Protein AF-A0A0A0QVT0-F1 (afdb_monomer_lite)

Sequence (94 aa):
CVTGLENNTVGNEIIMTAFKDCLDPSQKAACGRDISYKTSVTSLWTSRMCCDSDSCNGGDVKVPAADNTPNGYICGDCFSEQSAGPCTATGVIQ

Secondary structure (DSSP, 8-state):
-EEEEEEEEETTEEEEEEEEEPPPGGGGGGTTEEEEEE-SSEEEEEEEEE-SSTTTT-SPPP-PPP-----S--EEE---SS-SS-----EEE-

Radius of gyration: 15.98 Å; chains: 1; bounding box: 34×26×43 Å

Structure (mmCIF, N/CA/C/O backbone):
data_AF-A0A0A0QVT0-F1
#
_entry.id   AF-A0A0A0QVT0-F1
#
loop_
_atom_site.group_PDB
_atom_site.id
_atom_site.type_symbol
_atom_site.label_atom_id
_atom_site.label_alt_id
_atom_site.label_comp_id
_atom_site.label_asym_id
_atom_site.label_entity_id
_atom_site.label_seq_id
_atom_site.pdbx_PDB_ins_code
_atom_site.Cartn_x
_atom_site.Cartn_y
_atom_site.Cartn_z
_atom_site.occupancy
_atom_site.B_iso_or_equiv
_atom_site.auth_seq_id
_atom_site.auth_comp_id
_atom_site.auth_asym_id
_atom_site.auth_atom_id
_atom_site.pdbx_PDB_model_num
ATOM 1 N N . CYS A 1 1 ? 13.023 -1.398 -10.842 1.00 95.25 1 CYS A N 1
ATOM 2 C CA . CYS A 1 1 ? 12.522 -0.077 -10.400 1.00 95.25 1 CYS A CA 1
ATOM 3 C C . CYS A 1 1 ? 11.200 -0.221 -9.653 1.00 95.25 1 CYS A C 1
ATOM 5 O O . CYS A 1 1 ? 10.494 -1.204 -9.866 1.00 95.25 1 CYS A O 1
ATOM 7 N N . VAL A 1 2 ? 10.853 0.759 -8.820 1.00 95.25 2 VAL A N 1
ATOM 8 C CA . VAL A 1 2 ? 9.551 0.874 -8.149 1.00 95.25 2 VAL A CA 1
ATOM 9 C C . VAL A 1 2 ? 8.959 2.260 -8.393 1.00 95.25 2 VAL A C 1
ATOM 11 O O . VAL A 1 2 ? 9.684 3.254 -8.466 1.00 95.25 2 VAL A O 1
ATOM 14 N N . THR A 1 3 ? 7.643 2.334 -8.529 1.00 95.19 3 THR A N 1
ATOM 15 C CA . THR A 1 3 ? 6.873 3.567 -8.374 1.00 95.19 3 THR A CA 1
ATOM 16 C C . THR A 1 3 ? 5.675 3.285 -7.493 1.00 95.19 3 THR A C 1
ATOM 18 O O . THR A 1 3 ? 5.134 2.179 -7.505 1.00 95.19 3 THR A O 1
ATOM 21 N N . GLY A 1 4 ? 5.264 4.269 -6.716 1.00 92.88 4 GLY A N 1
ATOM 22 C CA . GLY A 1 4 ? 4.098 4.109 -5.883 1.00 92.88 4 GLY A CA 1
ATOM 23 C C . GLY A 1 4 ? 3.504 5.425 -5.456 1.00 92.88 4 GLY A C 1
ATOM 24 O O . GLY A 1 4 ? 4.051 6.506 -5.697 1.00 92.88 4 GLY A O 1
ATOM 25 N N . LEU A 1 5 ? 2.357 5.277 -4.820 1.00 93.44 5 LEU A N 1
ATOM 26 C CA . LEU A 1 5 ? 1.607 6.351 -4.216 1.00 93.44 5 LEU A CA 1
ATOM 27 C C . LEU A 1 5 ? 1.241 5.934 -2.801 1.00 93.44 5 LEU A C 1
ATOM 29 O O . LEU A 1 5 ? 0.908 4.777 -2.542 1.00 93.44 5 LEU A O 1
ATOM 33 N N . GLU A 1 6 ? 1.308 6.889 -1.897 1.00 93.00 6 GLU A N 1
ATOM 34 C CA . GLU A 1 6 ? 0.821 6.777 -0.539 1.00 93.00 6 GLU A CA 1
ATOM 35 C C . GLU A 1 6 ? -0.136 7.940 -0.293 1.00 93.00 6 GLU A C 1
ATOM 37 O O . GLU A 1 6 ? 0.215 9.098 -0.511 1.00 93.00 6 GLU A O 1
ATOM 42 N N . ASN A 1 7 ? -1.359 7.619 0.107 1.00 91.75 7 ASN A N 1
ATOM 43 C CA . ASN A 1 7 ? -2.382 8.569 0.503 1.00 91.75 7 ASN A CA 1
ATOM 44 C C . ASN A 1 7 ? -2.666 8.335 1.984 1.00 91.75 7 ASN A C 1
ATOM 46 O O . ASN A 1 7 ? -3.263 7.323 2.355 1.00 91.75 7 ASN A O 1
ATOM 50 N N . ASN A 1 8 ? -2.178 9.244 2.814 1.00 91.56 8 ASN A N 1
ATOM 51 C CA . ASN A 1 8 ? -2.322 9.195 4.255 1.00 91.56 8 ASN A CA 1
ATOM 52 C C . ASN A 1 8 ? -3.241 10.331 4.702 1.00 91.56 8 ASN A C 1
ATOM 54 O O . ASN A 1 8 ? -3.070 11.475 4.295 1.00 91.56 8 ASN A O 1
ATOM 58 N N . THR A 1 9 ? -4.210 10.022 5.550 1.00 91.88 9 THR A N 1
ATOM 59 C CA . THR A 1 9 ? -4.977 11.015 6.298 1.00 91.88 9 THR A CA 1
ATOM 60 C C . THR A 1 9 ? -4.682 10.836 7.778 1.00 91.88 9 THR A C 1
ATOM 62 O O . THR A 1 9 ? -4.765 9.717 8.283 1.00 91.88 9 THR A O 1
ATOM 65 N N . VAL A 1 10 ? -4.364 11.923 8.478 1.00 90.31 10 VAL A N 1
ATOM 66 C CA . VAL A 1 10 ? -4.210 11.962 9.939 1.00 90.31 10 VAL A CA 1
ATOM 67 C C . VAL A 1 10 ? -5.073 13.103 10.469 1.00 90.31 10 VAL A C 1
ATOM 69 O O . VAL A 1 10 ? -4.824 14.275 10.187 1.00 90.31 10 VAL A O 1
ATOM 72 N N . GLY A 1 11 ? -6.136 12.771 11.201 1.00 87.56 11 GLY A N 1
ATOM 73 C CA . GLY A 1 11 ? -7.161 13.740 11.579 1.00 87.56 11 GLY A CA 1
ATOM 74 C C . GLY A 1 11 ? -7.786 14.394 10.342 1.00 87.56 11 GLY A C 1
ATOM 75 O O . GLY A 1 11 ? -8.473 13.731 9.570 1.00 87.56 11 GLY A O 1
ATOM 76 N N . ASN A 1 12 ? -7.526 15.691 10.151 1.00 89.88 12 ASN A N 1
ATOM 77 C CA . ASN A 1 12 ? -8.015 16.466 9.002 1.00 89.88 12 ASN A CA 1
ATOM 78 C C . ASN A 1 12 ? -6.933 16.738 7.942 1.00 89.88 12 ASN A C 1
ATOM 80 O O . ASN A 1 12 ? -7.212 17.398 6.940 1.00 89.88 12 ASN A O 1
ATOM 84 N N . GLU A 1 13 ? -5.699 16.286 8.165 1.00 93.06 13 GLU A N 1
ATOM 85 C CA . GLU A 1 13 ? -4.590 16.504 7.242 1.00 93.06 13 GLU A CA 1
ATOM 86 C C . GLU A 1 13 ? -4.495 15.348 6.252 1.00 93.06 13 GLU A C 1
ATOM 88 O O . GLU A 1 13 ? -4.421 14.189 6.653 1.00 93.06 13 GLU A O 1
ATOM 93 N N . ILE A 1 14 ? -4.481 15.672 4.957 1.00 90.81 14 ILE A N 1
ATOM 94 C CA . ILE A 1 14 ? -4.297 14.708 3.869 1.00 90.81 14 ILE A CA 1
ATOM 95 C C . ILE A 1 14 ? -2.904 14.920 3.281 1.00 90.81 14 ILE A C 1
ATOM 97 O O . ILE A 1 14 ? -2.584 16.002 2.786 1.00 90.81 14 ILE A O 1
ATOM 101 N N . ILE A 1 15 ? -2.088 13.872 3.314 1.00 92.19 15 ILE A N 1
ATOM 102 C CA . ILE A 1 15 ? -0.716 13.843 2.819 1.00 92.19 15 ILE A CA 1
ATOM 103 C C . ILE A 1 15 ? -0.647 12.824 1.686 1.00 92.19 15 ILE A C 1
ATOM 105 O O . ILE A 1 15 ? -0.879 11.632 1.881 1.00 92.19 15 ILE A O 1
ATOM 109 N N . MET A 1 16 ? -0.304 13.301 0.491 1.00 92.00 16 MET A N 1
ATOM 110 C CA . MET A 1 16 ? -0.155 12.464 -0.695 1.00 92.00 16 MET A CA 1
ATOM 111 C C . MET A 1 16 ? 1.313 12.427 -1.124 1.00 92.00 16 MET A C 1
ATOM 113 O O . MET A 1 16 ? 1.869 13.444 -1.540 1.00 92.00 16 MET A O 1
ATOM 117 N N . THR A 1 17 ? 1.925 11.249 -1.063 1.00 93.12 17 THR A N 1
ATOM 118 C CA . THR A 1 17 ? 3.333 11.030 -1.404 1.00 93.12 17 THR A CA 1
ATOM 119 C C . THR A 1 17 ? 3.438 10.145 -2.636 1.00 93.12 17 THR A C 1
ATOM 121 O O . THR A 1 17 ? 3.112 8.961 -2.598 1.00 93.12 17 THR A O 1
ATOM 124 N N . ALA A 1 18 ? 3.937 10.705 -3.734 1.00 94.06 18 ALA A N 1
ATOM 125 C CA . ALA A 1 18 ? 4.325 9.944 -4.915 1.00 94.06 18 ALA A CA 1
ATOM 126 C C . ALA A 1 18 ? 5.830 9.653 -4.861 1.00 94.06 18 ALA A C 1
ATOM 128 O O . ALA A 1 18 ? 6.623 10.556 -4.595 1.00 94.06 18 ALA A O 1
ATOM 129 N N . PHE A 1 19 ? 6.236 8.414 -5.135 1.00 93.44 19 PHE A N 1
ATOM 130 C CA . PHE A 1 19 ? 7.647 8.028 -5.085 1.00 93.44 19 PHE A CA 1
ATOM 131 C C . PHE A 1 19 ? 8.070 7.154 -6.262 1.00 93.44 19 PHE A C 1
ATOM 133 O O . PHE A 1 19 ? 7.272 6.440 -6.883 1.00 93.44 19 PHE A O 1
ATOM 140 N N . LYS A 1 20 ? 9.367 7.231 -6.566 1.00 95.06 20 LYS A N 1
ATOM 141 C CA . LYS A 1 20 ? 10.060 6.464 -7.599 1.00 95.06 20 LYS A CA 1
ATOM 142 C C . LYS A 1 20 ? 11.465 6.166 -7.126 1.00 95.06 20 LYS A C 1
ATOM 144 O O . LYS A 1 20 ? 12.160 7.084 -6.708 1.00 95.06 20 LYS A O 1
ATOM 149 N N . ASP A 1 21 ? 11.871 4.908 -7.217 1.00 94.69 21 ASP A N 1
ATOM 150 C CA . ASP A 1 21 ? 13.188 4.497 -6.740 1.00 94.69 21 ASP A CA 1
ATOM 151 C C . ASP A 1 21 ? 13.666 3.198 -7.413 1.00 94.69 21 ASP A C 1
ATOM 153 O O . ASP A 1 21 ? 12.952 2.548 -8.195 1.00 94.69 21 ASP A O 1
ATOM 157 N N . CYS A 1 22 ? 14.886 2.797 -7.091 1.00 95.19 22 CYS A N 1
ATOM 158 C CA . CYS A 1 22 ? 15.369 1.437 -7.227 1.00 95.19 22 CYS A CA 1
ATOM 159 C C . CYS A 1 22 ? 14.628 0.520 -6.240 1.00 95.19 22 CYS A C 1
ATOM 161 O O . CYS A 1 22 ? 14.371 0.874 -5.095 1.00 95.19 22 CYS A O 1
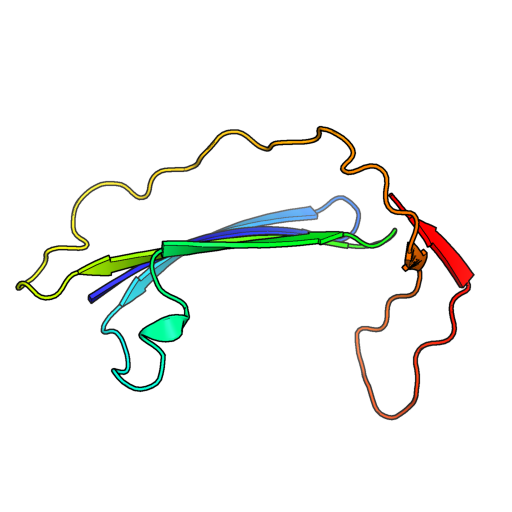ATOM 163 N N . LEU A 1 23 ? 14.263 -0.680 -6.694 1.00 94.06 23 LEU A N 1
ATOM 164 C CA . LEU A 1 23 ? 13.622 -1.680 -5.839 1.00 94.06 23 LEU A CA 1
ATOM 165 C C . LEU A 1 23 ? 14.704 -2.569 -5.222 1.00 94.06 23 LEU A C 1
ATOM 167 O O . LEU A 1 23 ? 15.497 -3.138 -5.970 1.00 94.06 23 LEU A O 1
ATOM 171 N N . ASP A 1 24 ? 14.684 -2.754 -3.902 1.00 93.81 24 ASP A N 1
ATOM 172 C CA . ASP A 1 24 ? 15.399 -3.864 -3.264 1.00 93.81 24 ASP A CA 1
ATOM 173 C C . ASP A 1 24 ? 14.740 -5.197 -3.682 1.00 93.81 24 ASP A C 1
ATOM 175 O O . ASP A 1 24 ? 13.550 -5.394 -3.404 1.00 93.81 24 ASP A O 1
ATOM 179 N N . PRO A 1 25 ? 15.470 -6.131 -4.327 1.00 91.19 25 PRO A N 1
ATOM 180 C CA . PRO A 1 25 ? 14.938 -7.436 -4.715 1.00 91.19 25 PRO A CA 1
ATOM 181 C C . PRO A 1 25 ? 14.263 -8.215 -3.577 1.00 91.19 25 PRO A C 1
ATOM 183 O O . PRO A 1 25 ? 13.315 -8.959 -3.841 1.00 91.19 25 PRO A O 1
ATOM 186 N N . SER A 1 26 ? 14.689 -8.023 -2.321 1.00 94.06 26 SER A N 1
ATOM 187 C CA . SER A 1 26 ? 14.070 -8.655 -1.146 1.00 94.06 26 SER A CA 1
ATOM 188 C C . SER A 1 26 ? 12.605 -8.236 -0.939 1.00 94.06 26 SER A C 1
ATOM 190 O O . SER A 1 26 ? 11.808 -8.994 -0.389 1.00 94.06 26 SER A O 1
ATOM 192 N N . GLN A 1 27 ? 12.220 -7.063 -1.453 1.00 91.06 27 GLN A N 1
ATOM 193 C CA . GLN A 1 27 ? 10.892 -6.461 -1.317 1.00 91.06 27 GLN A CA 1
ATOM 194 C C . GLN A 1 27 ? 9.978 -6.720 -2.524 1.00 91.06 27 GLN A C 1
ATOM 196 O O . GLN A 1 27 ? 8.871 -6.183 -2.593 1.00 91.06 27 GLN A O 1
ATOM 201 N N . LYS A 1 28 ? 10.387 -7.566 -3.482 1.00 90.56 28 LYS A N 1
ATOM 202 C CA . LYS A 1 28 ? 9.609 -7.836 -4.708 1.00 90.56 28 LYS A CA 1
ATOM 203 C C . LYS A 1 28 ? 8.205 -8.389 -4.428 1.00 90.56 28 LYS A C 1
ATOM 205 O O . LYS A 1 28 ? 7.292 -8.163 -5.215 1.00 90.56 28 LYS A O 1
ATOM 210 N N . ALA A 1 29 ? 7.999 -9.048 -3.286 1.00 91.25 29 ALA A N 1
ATOM 211 C CA . ALA A 1 29 ? 6.687 -9.545 -2.864 1.00 91.25 29 ALA A CA 1
ATOM 212 C C . ALA A 1 29 ? 5.653 -8.434 -2.582 1.00 91.25 29 ALA A C 1
ATOM 214 O O . ALA A 1 29 ? 4.454 -8.711 -2.603 1.00 91.25 29 ALA A O 1
ATOM 215 N N . ALA A 1 30 ? 6.095 -7.196 -2.329 1.00 89.25 30 ALA A N 1
ATOM 216 C CA . ALA A 1 30 ? 5.221 -6.040 -2.122 1.00 89.25 30 ALA A CA 1
ATOM 217 C C . ALA A 1 30 ? 4.750 -5.388 -3.438 1.00 89.25 30 ALA A C 1
ATOM 219 O O . ALA A 1 30 ? 3.896 -4.506 -3.416 1.00 89.25 30 ALA A O 1
ATOM 220 N N . CYS A 1 31 ? 5.297 -5.796 -4.585 1.00 91.81 31 CYS A N 1
ATOM 221 C CA . CYS A 1 31 ? 4.934 -5.257 -5.892 1.00 91.81 31 CYS A CA 1
ATOM 222 C C . CYS A 1 31 ? 3.543 -5.724 -6.346 1.00 91.81 31 CYS A C 1
ATOM 224 O O . CYS A 1 31 ? 3.185 -6.888 -6.173 1.00 91.81 31 CYS A O 1
ATOM 226 N N . GLY A 1 32 ? 2.783 -4.830 -6.983 1.00 88.75 32 GLY A N 1
ATOM 227 C CA . GLY A 1 32 ? 1.432 -5.099 -7.484 1.00 88.75 32 GLY A CA 1
ATOM 228 C C . GLY A 1 32 ? 0.395 -5.288 -6.377 1.00 88.75 32 GLY A C 1
ATOM 229 O O . GLY A 1 32 ? -0.660 -5.866 -6.627 1.00 88.75 32 GLY A O 1
ATOM 230 N N . ARG A 1 33 ? 0.717 -4.860 -5.152 1.00 85.69 33 ARG A N 1
ATOM 231 C CA . ARG A 1 33 ? -0.179 -4.924 -4.003 1.00 85.69 33 ARG A CA 1
ATOM 232 C C . ARG A 1 33 ? -0.577 -3.523 -3.587 1.00 85.69 33 ARG A C 1
ATOM 234 O O . ARG A 1 33 ? 0.279 -2.646 -3.454 1.00 85.69 33 ARG A O 1
ATOM 241 N N . ASP A 1 34 ? -1.862 -3.391 -3.309 1.00 88.62 34 ASP A N 1
ATOM 242 C CA . ASP A 1 34 ? -2.415 -2.229 -2.644 1.00 88.62 34 ASP A CA 1
ATOM 243 C C . ASP A 1 34 ? -2.683 -2.601 -1.187 1.00 88.62 34 ASP A C 1
ATOM 245 O O . ASP A 1 34 ? -3.166 -3.696 -0.885 1.00 88.62 34 ASP A O 1
ATOM 249 N N . ILE A 1 35 ? -2.334 -1.705 -0.272 1.00 87.94 35 ILE A N 1
ATOM 250 C CA . ILE A 1 35 ? -2.598 -1.858 1.156 1.00 87.94 35 ILE A CA 1
ATOM 251 C C . ILE A 1 35 ? -3.483 -0.699 1.567 1.00 87.94 35 ILE A C 1
ATOM 253 O O . ILE A 1 35 ? -3.156 0.456 1.305 1.00 87.94 35 ILE A O 1
ATOM 257 N N . SER A 1 36 ? -4.583 -1.013 2.241 1.00 89.12 36 SER A N 1
ATOM 258 C CA . SER A 1 36 ? -5.407 -0.022 2.913 1.00 89.12 36 SER A CA 1
ATOM 259 C C . SER A 1 36 ? -5.514 -0.373 4.389 1.00 89.12 36 SER A C 1
ATOM 261 O O . SER A 1 36 ? -5.744 -1.532 4.738 1.00 89.12 36 SER A O 1
ATOM 263 N N . TYR A 1 37 ? -5.335 0.623 5.248 1.00 88.12 37 TYR A N 1
ATOM 264 C CA . TYR A 1 37 ? -5.690 0.539 6.656 1.00 88.12 37 TYR A CA 1
ATOM 265 C C . TYR A 1 37 ? -6.462 1.785 7.065 1.00 88.12 37 TYR A C 1
ATOM 267 O O . TYR A 1 37 ? -6.267 2.870 6.515 1.00 88.12 37 TYR A O 1
ATOM 275 N N . LYS A 1 38 ? -7.321 1.633 8.070 1.00 89.44 38 LYS A N 1
ATOM 276 C CA . LYS A 1 38 ? -8.118 2.725 8.613 1.00 89.44 38 LYS A CA 1
ATOM 277 C C . LYS A 1 38 ? -8.345 2.517 10.108 1.00 89.44 38 LYS A C 1
ATOM 279 O O . LYS A 1 38 ? -8.666 1.412 10.534 1.00 89.44 38 LYS A O 1
ATOM 284 N N . THR A 1 39 ? -8.182 3.587 10.869 1.00 90.19 39 THR A N 1
ATOM 285 C CA . THR A 1 39 ? -8.526 3.737 12.288 1.00 90.19 39 THR A CA 1
ATOM 286 C C . THR A 1 39 ? -9.410 4.975 12.445 1.00 90.19 39 THR A C 1
ATOM 288 O O . THR A 1 39 ? -9.681 5.680 11.466 1.00 90.19 39 THR A O 1
ATOM 291 N N . SER A 1 40 ? -9.881 5.274 13.656 1.00 88.69 40 SER A N 1
ATOM 292 C CA . SER A 1 40 ? -10.655 6.499 13.894 1.00 88.69 40 SER A CA 1
ATOM 293 C C . SER A 1 40 ? -9.839 7.780 13.696 1.00 88.69 40 SER A C 1
ATOM 295 O O . SER A 1 40 ? -10.423 8.853 13.567 1.00 88.69 40 SER A O 1
ATOM 297 N N . VAL A 1 41 ? -8.505 7.686 13.731 1.00 89.75 41 VAL A N 1
ATOM 298 C CA . VAL A 1 41 ? -7.585 8.833 13.673 1.00 89.75 41 VAL A CA 1
ATOM 299 C C . VAL A 1 41 ? -6.875 8.926 12.328 1.00 89.75 41 VAL A C 1
ATOM 301 O O . VAL A 1 41 ? -6.616 10.030 11.855 1.00 89.75 41 VAL A O 1
ATOM 304 N N . THR A 1 42 ? -6.542 7.792 11.709 1.00 90.19 42 THR A N 1
ATOM 305 C CA . THR A 1 42 ? -5.732 7.764 10.491 1.00 90.19 42 THR A CA 1
ATOM 306 C C . THR A 1 42 ? -6.253 6.771 9.464 1.00 90.19 42 THR A C 1
ATOM 308 O O . THR A 1 42 ? -6.783 5.714 9.799 1.00 90.19 42 THR A O 1
ATOM 311 N N . SER A 1 43 ? -6.072 7.090 8.189 1.00 90.81 43 SER A N 1
ATOM 312 C CA . SER A 1 43 ? -6.243 6.137 7.101 1.00 90.81 43 SER A CA 1
ATOM 313 C C . SER A 1 43 ? -5.045 6.189 6.179 1.00 90.81 43 SER A C 1
ATOM 315 O O . SER A 1 43 ? -4.644 7.273 5.762 1.00 90.81 43 SER A O 1
ATOM 317 N N . LEU A 1 44 ? -4.540 5.028 5.793 1.00 91.00 44 LEU A N 1
ATOM 318 C CA . LEU A 1 44 ? -3.532 4.902 4.758 1.00 91.00 44 LEU A CA 1
ATOM 319 C C . LEU A 1 44 ? -4.088 4.075 3.622 1.00 91.00 44 LEU A C 1
ATOM 321 O O . LEU A 1 44 ? -4.664 3.006 3.822 1.00 91.00 44 LEU A O 1
ATOM 325 N N . TRP A 1 45 ? -3.811 4.530 2.420 1.00 92.12 45 TRP A N 1
ATOM 326 C CA . TRP A 1 45 ? -3.851 3.704 1.240 1.00 92.12 45 TRP A CA 1
ATOM 327 C C . TRP A 1 45 ? -2.502 3.822 0.532 1.00 92.12 45 TRP A C 1
ATOM 329 O O . TRP A 1 45 ? -1.981 4.921 0.355 1.00 92.12 45 TRP A O 1
ATOM 339 N N . THR A 1 46 ? -1.906 2.704 0.138 1.00 91.75 46 THR A N 1
ATOM 340 C CA . THR A 1 46 ? -0.665 2.699 -0.636 1.00 91.75 46 THR A CA 1
ATOM 341 C C . THR A 1 46 ? -0.732 1.688 -1.763 1.00 91.75 46 THR A C 1
ATOM 343 O O . THR A 1 46 ? -1.278 0.601 -1.595 1.00 91.75 46 THR A O 1
ATOM 346 N N . SER A 1 47 ? -0.143 2.049 -2.900 1.00 90.56 47 SER A N 1
ATOM 347 C CA . SER A 1 47 ? 0.036 1.177 -4.055 1.00 90.56 47 SER A CA 1
ATOM 348 C C . SER A 1 47 ? 1.483 1.206 -4.511 1.00 90.56 47 SER A C 1
ATOM 350 O O . SER A 1 47 ? 2.114 2.268 -4.566 1.00 90.56 47 SER A O 1
ATOM 35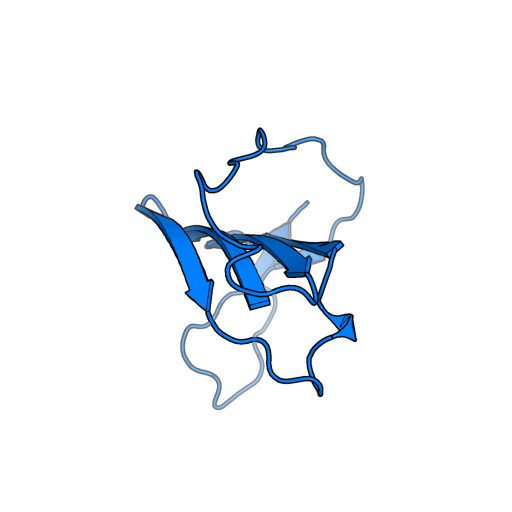2 N N . ARG A 1 48 ? 2.013 0.031 -4.854 1.00 91.88 48 ARG A N 1
ATOM 353 C CA . ARG A 1 48 ? 3.367 -0.132 -5.389 1.00 91.88 48 ARG A CA 1
ATOM 354 C C . ARG A 1 48 ? 3.338 -0.926 -6.679 1.00 91.88 48 ARG A C 1
ATOM 356 O O . ARG A 1 48 ? 2.904 -2.073 -6.710 1.00 91.88 48 ARG A O 1
ATOM 363 N N . MET A 1 49 ? 3.904 -0.353 -7.729 1.00 92.56 49 MET A N 1
ATOM 364 C CA . MET A 1 49 ? 4.165 -1.022 -8.998 1.00 92.56 49 MET A CA 1
ATOM 365 C C . MET A 1 49 ? 5.667 -1.162 -9.209 1.00 92.56 49 MET A C 1
ATOM 367 O O . MET A 1 49 ? 6.449 -0.268 -8.885 1.00 92.56 49 MET A O 1
ATOM 371 N N . CYS A 1 50 ? 6.071 -2.290 -9.781 1.00 94.31 50 CYS A N 1
ATOM 372 C CA . CYS A 1 50 ? 7.469 -2.600 -10.034 1.00 94.31 50 CYS A CA 1
ATOM 373 C C . CYS A 1 50 ? 7.658 -3.082 -11.464 1.00 94.31 50 CYS A C 1
ATOM 375 O O . CYS A 1 50 ? 6.750 -3.648 -12.070 1.00 94.31 50 CYS A O 1
ATOM 377 N N . CYS A 1 51 ? 8.859 -2.875 -11.983 1.00 94.06 51 CYS A N 1
ATOM 378 C CA . CYS A 1 51 ? 9.243 -3.279 -13.325 1.00 94.06 51 CYS A CA 1
ATOM 379 C C . CYS A 1 51 ? 10.764 -3.499 -13.391 1.00 94.06 51 CYS A C 1
ATOM 381 O O . CYS A 1 51 ? 11.510 -2.926 -12.591 1.00 94.06 51 CYS A O 1
ATOM 383 N N . ASP A 1 52 ? 11.210 -4.345 -14.325 1.00 94.56 52 ASP A N 1
ATOM 384 C CA . ASP A 1 52 ? 12.578 -4.893 -14.366 1.00 94.56 52 ASP A CA 1
ATOM 385 C C . ASP A 1 52 ? 13.436 -4.341 -15.535 1.00 94.56 52 ASP A C 1
ATOM 387 O O . ASP A 1 52 ? 14.506 -4.872 -15.811 1.00 94.56 52 ASP A O 1
ATOM 391 N N . SER A 1 53 ? 12.988 -3.289 -16.235 1.00 94.50 53 SER A N 1
ATOM 392 C CA . SER A 1 53 ? 13.750 -2.628 -17.315 1.00 94.50 53 SER A CA 1
ATOM 393 C C . SER A 1 53 ? 14.244 -1.234 -16.918 1.00 94.50 53 SER A C 1
ATOM 395 O O . SER A 1 53 ? 13.719 -0.615 -15.992 1.00 94.50 53 SER A O 1
ATOM 397 N N . ASP A 1 54 ? 15.257 -0.724 -17.619 1.00 95.88 54 ASP A N 1
ATOM 398 C CA . ASP A 1 54 ? 15.829 0.594 -17.335 1.00 95.88 54 ASP A CA 1
ATOM 399 C C . ASP A 1 54 ? 14.783 1.707 -17.475 1.00 95.88 54 ASP A C 1
ATOM 401 O O . ASP A 1 54 ? 14.031 1.767 -18.44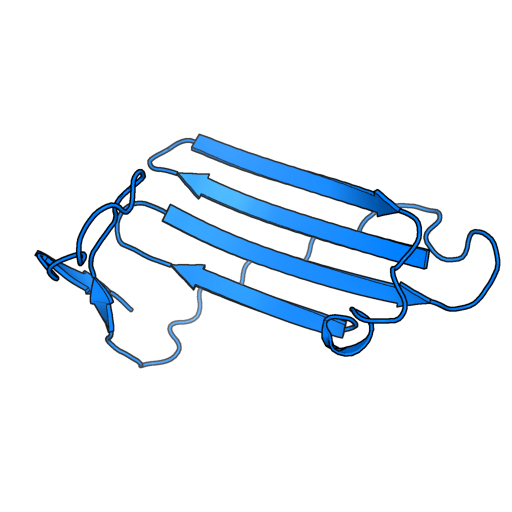9 1.00 95.88 54 ASP A O 1
ATOM 405 N N . SER A 1 55 ? 14.721 2.586 -16.469 1.00 94.38 55 SER A N 1
ATOM 406 C CA . SER A 1 55 ? 13.807 3.741 -16.411 1.00 94.38 55 SER A CA 1
ATOM 407 C C . SER A 1 55 ? 12.314 3.416 -16.608 1.00 94.38 55 SER A C 1
ATOM 409 O O . SER A 1 55 ? 11.511 4.308 -16.885 1.00 94.38 55 SER A O 1
ATOM 411 N N . CYS A 1 56 ? 11.904 2.161 -16.410 1.00 94.94 56 CYS A N 1
ATOM 412 C CA . CYS A 1 56 ? 10.534 1.693 -16.646 1.00 94.94 56 CYS A CA 1
ATOM 413 C C . CYS A 1 56 ? 9.481 2.303 -15.706 1.00 94.94 56 CYS A C 1
ATOM 415 O O . CYS A 1 56 ? 8.289 2.263 -15.998 1.00 94.94 56 CYS A O 1
ATOM 417 N N . ASN A 1 57 ? 9.910 2.885 -14.583 1.00 94.94 57 ASN A N 1
ATOM 418 C CA . ASN A 1 57 ? 9.064 3.627 -13.649 1.00 94.94 57 ASN A CA 1
ATOM 419 C C . ASN A 1 57 ? 8.954 5.126 -14.005 1.00 94.94 57 ASN A C 1
ATOM 421 O O . ASN A 1 57 ? 8.573 5.937 -13.158 1.00 94.94 57 ASN A O 1
ATOM 425 N N . GLY A 1 58 ? 9.317 5.518 -15.232 1.00 93.38 58 GLY A N 1
ATOM 426 C CA . GLY A 1 58 ? 9.141 6.869 -15.772 1.00 93.38 58 GLY A CA 1
ATOM 427 C C . GLY A 1 58 ? 7.671 7.299 -15.916 1.00 93.38 58 GLY A C 1
ATOM 428 O O . GLY A 1 58 ? 6.755 6.549 -15.595 1.00 93.38 58 GLY A O 1
ATOM 429 N N . GLY A 1 59 ? 7.438 8.538 -16.361 1.00 91.31 59 GLY A N 1
ATOM 430 C CA . GLY A 1 59 ? 6.089 9.083 -16.603 1.00 91.31 59 GLY A CA 1
ATOM 431 C C . GLY A 1 59 ? 5.342 9.557 -15.351 1.00 91.31 59 GLY A C 1
ATOM 432 O O . GLY A 1 59 ? 5.958 9.827 -14.324 1.00 91.31 59 GLY A O 1
ATOM 433 N N . ASP A 1 60 ? 4.020 9.663 -15.421 1.00 90.88 60 ASP A N 1
ATOM 434 C CA . ASP A 1 60 ? 3.205 10.124 -14.291 1.00 90.88 60 ASP A CA 1
ATOM 435 C C . ASP A 1 60 ? 2.853 8.978 -13.336 1.00 90.88 60 ASP A C 1
ATOM 437 O O . ASP A 1 60 ? 2.600 7.845 -13.755 1.00 90.88 60 ASP A O 1
ATOM 441 N N . VAL A 1 61 ? 2.806 9.277 -12.036 1.00 88.88 61 VAL A N 1
ATOM 442 C CA . VAL A 1 61 ? 2.285 8.337 -11.036 1.00 88.88 61 VAL A CA 1
ATOM 443 C C . VAL A 1 61 ? 0.762 8.366 -11.098 1.00 88.88 61 VAL A C 1
ATOM 445 O O . VAL A 1 61 ? 0.148 9.424 -10.977 1.00 88.88 61 VAL A O 1
ATOM 448 N N . LYS A 1 62 ? 0.139 7.201 -11.293 1.00 79.75 62 LYS A N 1
ATOM 449 C CA . LYS A 1 62 ? -1.322 7.098 -11.332 1.00 79.75 62 LYS A CA 1
ATOM 450 C C . LYS A 1 62 ? -1.898 7.145 -9.920 1.00 79.75 62 LYS A C 1
ATOM 452 O O . LYS A 1 62 ? -1.495 6.363 -9.064 1.00 79.75 62 LYS A O 1
ATOM 457 N N . VAL A 1 63 ? -2.878 8.021 -9.723 1.00 79.88 63 VAL A N 1
ATOM 458 C CA . VAL A 1 63 ? -3.700 8.085 -8.511 1.00 79.88 63 VAL A CA 1
ATOM 459 C C . VAL A 1 63 ? -5.029 7.385 -8.800 1.00 79.88 63 VAL A C 1
ATOM 461 O O . VAL A 1 63 ? -5.811 7.908 -9.597 1.00 79.88 63 VAL A O 1
ATOM 464 N N . PRO A 1 64 ? -5.297 6.194 -8.239 1.00 76.25 64 PRO A N 1
ATOM 465 C CA . PRO A 1 64 ? -6.609 5.579 -8.371 1.00 76.25 64 PRO A CA 1
ATOM 466 C C . PRO A 1 64 ? -7.641 6.335 -7.530 1.00 76.25 64 PRO A C 1
ATOM 468 O O . PRO A 1 64 ? -7.312 7.017 -6.558 1.00 76.25 64 PRO A O 1
ATOM 471 N N . ALA A 1 65 ? -8.910 6.210 -7.914 1.00 78.94 65 ALA A N 1
ATOM 472 C CA . ALA A 1 65 ? -10.003 6.718 -7.100 1.00 78.94 65 ALA A CA 1
ATOM 473 C C . ALA A 1 65 ? -10.063 5.947 -5.773 1.00 78.94 65 ALA A C 1
ATOM 475 O O . ALA A 1 65 ? -9.863 4.733 -5.753 1.00 78.94 65 ALA A O 1
ATOM 476 N N . ALA A 1 66 ? -10.349 6.649 -4.676 1.00 76.12 66 ALA A N 1
ATOM 477 C CA . ALA A 1 66 ? -10.538 6.008 -3.383 1.00 76.12 66 ALA A CA 1
ATOM 478 C C . ALA A 1 66 ? -11.771 5.092 -3.418 1.00 76.12 66 ALA A C 1
ATOM 480 O O . ALA A 1 66 ? -12.868 5.543 -3.760 1.00 76.12 66 ALA A O 1
ATOM 481 N N . ASP A 1 67 ? -11.593 3.828 -3.036 1.00 80.38 67 ASP A N 1
ATOM 482 C CA . ASP A 1 67 ? -12.702 2.914 -2.778 1.00 80.38 67 ASP A CA 1
ATOM 483 C C . ASP A 1 67 ? -13.097 3.012 -1.304 1.00 80.38 67 ASP A C 1
ATOM 485 O O . ASP A 1 67 ? -12.378 2.563 -0.415 1.00 80.38 67 ASP A O 1
ATOM 489 N N . ASN A 1 68 ? -14.241 3.644 -1.054 1.00 80.19 68 ASN A N 1
ATOM 490 C CA . ASN A 1 68 ? -14.803 3.804 0.285 1.00 80.19 68 ASN A CA 1
ATOM 491 C C . ASN A 1 68 ? -15.930 2.800 0.560 1.00 80.19 68 ASN A C 1
ATOM 493 O O . ASN A 1 68 ? -16.714 2.994 1.490 1.00 80.19 68 ASN A O 1
ATOM 497 N N . THR A 1 69 ? -16.052 1.754 -0.262 1.00 87.19 69 THR A N 1
ATOM 498 C CA . THR A 1 69 ? -17.054 0.707 -0.072 1.00 87.19 69 THR A CA 1
ATOM 499 C C . THR A 1 69 ? -16.714 -0.089 1.190 1.00 87.19 69 THR A C 1
ATOM 501 O O . THR A 1 69 ? -15.636 -0.682 1.263 1.00 87.19 69 THR A O 1
ATOM 504 N N . PRO A 1 70 ? -17.604 -0.144 2.199 1.00 86.25 70 PRO A N 1
ATOM 505 C CA . PRO A 1 70 ? -17.335 -0.912 3.406 1.00 86.25 70 PRO A CA 1
ATOM 506 C C . PRO A 1 70 ? -17.167 -2.400 3.086 1.00 86.25 70 PRO A C 1
ATOM 508 O O . PRO A 1 70 ? -18.022 -3.007 2.443 1.00 86.25 70 PRO A O 1
ATOM 511 N N . ASN A 1 71 ? -16.091 -3.006 3.587 1.00 88.44 71 ASN A N 1
ATOM 512 C CA . ASN A 1 71 ? -15.788 -4.426 3.362 1.00 88.44 71 ASN A CA 1
ATOM 513 C C . ASN A 1 71 ? -16.613 -5.382 4.256 1.00 88.44 71 ASN A C 1
ATOM 515 O O . ASN A 1 71 ? -16.539 -6.597 4.097 1.00 88.44 71 ASN A O 1
ATOM 519 N N . GLY A 1 72 ? -17.398 -4.832 5.191 1.00 91.25 72 GLY A N 1
ATOM 520 C CA . GLY A 1 72 ? -18.273 -5.580 6.102 1.00 91.25 72 GLY A CA 1
ATOM 521 C C . GLY A 1 72 ? -17.612 -6.065 7.397 1.00 91.25 72 GLY A C 1
ATOM 522 O O . GLY A 1 72 ? -18.308 -6.614 8.249 1.00 91.25 72 GLY A O 1
ATOM 523 N N . TYR A 1 73 ? -16.308 -5.852 7.576 1.00 90.50 73 TYR A N 1
ATOM 524 C CA . TYR A 1 73 ? -15.590 -6.217 8.795 1.00 90.50 73 TYR A CA 1
ATOM 525 C C . TYR A 1 73 ? -15.615 -5.084 9.814 1.00 90.50 73 TYR A C 1
ATOM 527 O O . TYR A 1 73 ? -15.432 -3.925 9.469 1.00 90.50 73 TYR A O 1
ATOM 535 N N . ILE A 1 74 ? -15.806 -5.439 11.084 1.00 92.31 74 ILE A N 1
ATOM 536 C CA . ILE A 1 74 ? -15.750 -4.498 12.203 1.00 92.31 74 ILE A CA 1
ATOM 537 C C . ILE A 1 74 ? -14.530 -4.858 13.048 1.00 92.31 74 ILE A C 1
ATOM 539 O O . ILE A 1 74 ? -14.447 -5.959 13.595 1.00 92.31 74 ILE A O 1
ATOM 543 N N . CYS A 1 75 ? -13.589 -3.928 13.148 1.00 91.38 75 CYS A N 1
ATOM 544 C CA . CYS A 1 75 ? -12.328 -4.082 13.860 1.00 91.38 75 CYS A CA 1
ATOM 545 C C . CYS A 1 75 ? -12.346 -3.266 15.155 1.00 91.38 75 CYS A C 1
ATOM 547 O O . CYS A 1 75 ? -12.932 -2.186 15.203 1.00 91.38 75 CYS A O 1
ATOM 549 N N . GLY A 1 76 ? -11.685 -3.762 16.205 1.00 92.69 76 GLY A N 1
ATOM 550 C CA . GLY A 1 76 ? -11.389 -2.942 17.380 1.00 92.69 76 GLY A CA 1
ATOM 551 C C . GLY A 1 76 ? -10.449 -1.802 16.995 1.00 92.69 76 GLY A C 1
ATOM 552 O O . GLY A 1 76 ? -9.490 -2.021 16.257 1.00 92.69 76 GLY A O 1
ATOM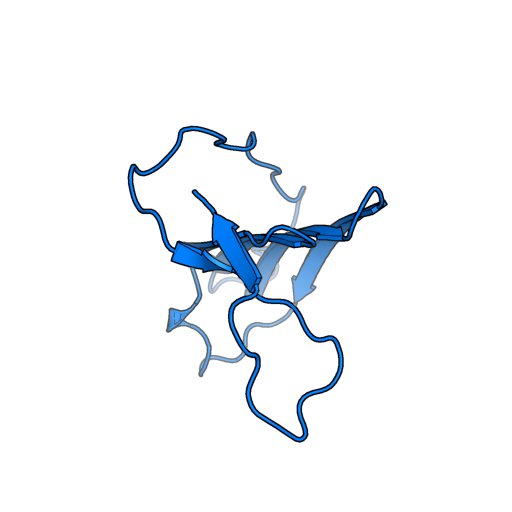 553 N N . ASP A 1 77 ? -10.736 -0.600 17.479 1.00 91.81 77 ASP A N 1
ATOM 554 C CA . ASP A 1 77 ? -10.049 0.619 17.069 1.00 91.81 77 ASP A CA 1
ATOM 555 C C . ASP A 1 77 ? -9.195 1.200 18.200 1.00 91.81 77 ASP A C 1
ATOM 557 O O . ASP A 1 77 ? -9.641 1.315 19.349 1.00 91.81 77 ASP A O 1
ATOM 561 N N . CYS A 1 78 ? -7.949 1.528 17.863 1.00 89.56 78 CYS A N 1
ATOM 562 C CA . CYS A 1 78 ? -6.983 2.164 18.745 1.00 89.56 78 CYS A CA 1
ATOM 563 C C . CYS A 1 78 ? -5.889 2.857 17.904 1.00 89.56 78 CYS A C 1
ATOM 565 O O . CYS A 1 78 ? -5.570 2.412 16.799 1.00 89.56 78 CYS A O 1
ATOM 567 N N . PHE A 1 79 ? -5.290 3.931 18.422 1.00 86.19 79 PHE A N 1
ATOM 568 C CA . PHE A 1 79 ? -4.201 4.654 17.757 1.00 86.19 79 PHE A CA 1
ATOM 569 C C . PHE A 1 79 ? -3.140 5.104 18.771 1.00 86.19 79 PHE A C 1
ATOM 571 O O . PHE A 1 79 ? -3.480 5.587 19.851 1.00 86.19 79 PHE A O 1
ATOM 578 N N . SER A 1 80 ? -1.857 4.952 18.426 1.00 83.88 80 SER A N 1
ATOM 579 C CA . SER A 1 80 ? -0.724 5.478 19.199 1.00 83.88 80 SER A CA 1
ATOM 580 C C . SER A 1 80 ? 0.419 5.876 18.268 1.00 83.88 80 SER A C 1
ATOM 582 O O . SER A 1 80 ? 0.799 5.102 17.391 1.00 83.88 80 SER A O 1
ATOM 584 N N . GLU A 1 81 ? 1.005 7.050 18.499 1.00 75.69 81 GLU A N 1
ATOM 585 C CA . GLU A 1 81 ? 2.175 7.545 17.756 1.00 75.69 81 GLU A CA 1
ATOM 586 C C . GLU A 1 81 ? 3.513 7.011 18.307 1.00 75.69 81 GLU A C 1
ATOM 588 O O . GLU A 1 81 ? 4.554 7.163 17.672 1.00 75.69 81 GLU A O 1
ATOM 593 N N . GLN A 1 82 ? 3.519 6.389 19.494 1.00 71.88 82 GLN A N 1
ATOM 594 C CA . GLN A 1 82 ? 4.727 5.942 20.202 1.00 71.88 82 GLN A CA 1
ATOM 595 C C . GLN A 1 82 ? 4.466 4.571 20.843 1.00 71.88 82 GLN A C 1
ATOM 597 O O . GLN A 1 82 ? 3.629 4.461 21.738 1.00 71.88 82 GLN A O 1
ATOM 602 N N . SER A 1 83 ? 5.155 3.500 20.430 1.00 62.31 83 SER A N 1
ATOM 603 C CA . SER A 1 83 ? 4.911 2.171 21.020 1.00 62.31 83 SER A CA 1
ATOM 604 C C . SER A 1 83 ? 6.046 1.713 21.943 1.00 62.31 83 SER A C 1
ATOM 606 O O . SER A 1 83 ? 6.967 1.020 21.515 1.00 62.31 83 SER A O 1
ATOM 608 N N . ALA A 1 84 ? 5.944 2.054 23.232 1.00 71.62 84 ALA A N 1
ATOM 609 C CA . ALA A 1 84 ? 6.620 1.324 24.314 1.00 71.62 84 ALA A CA 1
ATOM 610 C C . ALA A 1 84 ? 5.692 0.290 25.001 1.00 71.62 84 ALA A C 1
ATOM 612 O O . ALA A 1 84 ? 6.168 -0.549 25.761 1.00 71.62 84 ALA A O 1
ATOM 613 N N . GLY A 1 85 ? 4.379 0.317 24.729 1.00 77.19 85 GLY A N 1
ATOM 614 C CA . GLY A 1 85 ? 3.379 -0.588 25.311 1.00 77.19 85 GLY 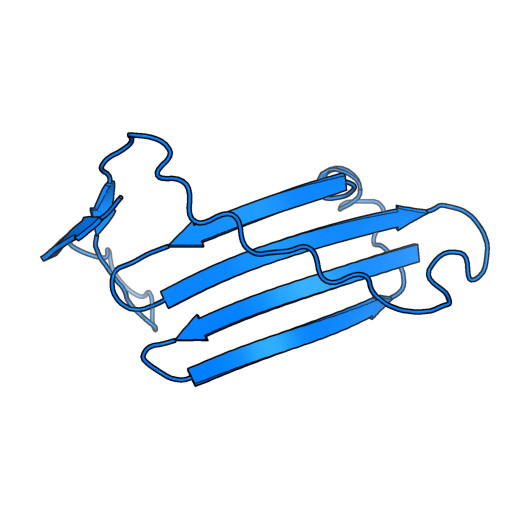A CA 1
ATOM 615 C C . GLY A 1 85 ? 2.212 -0.901 24.359 1.00 77.19 85 GLY A C 1
ATOM 616 O O . GLY A 1 85 ? 2.138 -0.313 23.277 1.00 77.19 85 GLY A O 1
ATOM 617 N N . PRO A 1 86 ? 1.321 -1.843 24.731 1.00 79.06 86 PRO A N 1
ATOM 618 C CA . PRO A 1 86 ? 0.184 -2.244 23.908 1.00 79.06 86 PRO A CA 1
ATOM 619 C C . PRO A 1 86 ? -0.871 -1.135 23.796 1.00 79.06 86 PRO A C 1
ATOM 621 O O . PRO A 1 86 ? -1.107 -0.377 24.735 1.00 79.06 86 PRO A O 1
ATOM 624 N N . CYS A 1 87 ? -1.527 -1.081 22.639 1.00 85.44 87 CYS A N 1
ATOM 625 C CA . CYS A 1 87 ? -2.605 -0.148 22.336 1.00 85.44 87 CYS A CA 1
ATOM 626 C C . CYS A 1 87 ? -3.953 -0.795 22.693 1.00 85.44 87 CYS A C 1
ATOM 628 O O . CYS A 1 87 ? -4.335 -1.811 22.112 1.00 85.44 87 CYS A O 1
ATOM 630 N N . THR A 1 88 ? -4.646 -0.250 23.694 1.00 86.50 88 THR A N 1
ATOM 631 C CA . THR A 1 88 ? -5.946 -0.767 24.150 1.00 86.50 88 THR A CA 1
ATOM 632 C C . THR A 1 88 ? -7.060 -0.197 23.283 1.00 86.50 88 THR A C 1
ATOM 634 O O . THR A 1 88 ? -7.136 1.017 23.112 1.00 86.50 88 THR A O 1
ATOM 637 N N . ALA A 1 89 ? -7.937 -1.058 22.762 1.00 87.00 89 ALA A N 1
ATOM 638 C CA . ALA A 1 89 ? -9.070 -0.624 21.951 1.00 87.00 89 ALA A CA 1
ATOM 639 C 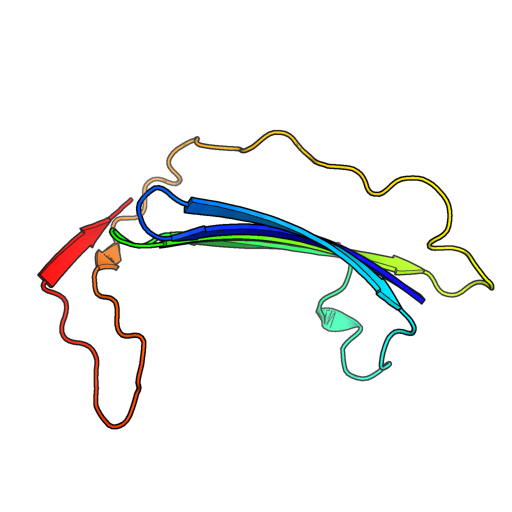C . ALA A 1 89 ? -10.022 0.291 22.738 1.00 87.00 89 ALA A C 1
ATOM 641 O O . ALA A 1 89 ? -10.458 -0.050 23.839 1.00 87.00 89 ALA A O 1
ATOM 642 N N . THR A 1 90 ? -10.355 1.437 22.149 1.00 84.94 90 THR A N 1
ATOM 643 C CA . THR A 1 90 ? -11.275 2.444 22.705 1.00 84.94 90 THR A CA 1
ATOM 644 C C . THR A 1 90 ? -12.597 2.519 21.944 1.00 84.94 90 THR A C 1
ATOM 646 O O . THR A 1 90 ? -13.539 3.153 22.415 1.00 84.94 90 THR A O 1
ATOM 649 N N . GLY A 1 91 ? -12.685 1.866 20.784 1.00 88.69 91 GLY A N 1
ATOM 650 C CA . GLY A 1 91 ? -13.863 1.874 19.924 1.00 88.69 91 GLY A CA 1
ATOM 651 C C . GLY A 1 91 ? -13.855 0.743 18.899 1.00 88.69 91 GLY A C 1
ATOM 652 O O . GLY A 1 91 ? -13.122 -0.239 19.038 1.00 88.69 91 GLY A O 1
ATOM 653 N N . VAL A 1 92 ? -14.686 0.893 17.868 1.00 90.31 92 VAL A N 1
ATOM 654 C CA . VAL A 1 92 ? -14.736 -0.001 16.707 1.00 90.31 92 VAL A CA 1
ATOM 655 C C . VAL A 1 92 ? -14.744 0.806 15.413 1.00 90.31 92 VAL A C 1
ATOM 657 O O . VAL A 1 92 ? -15.243 1.932 15.390 1.00 90.31 92 VAL A O 1
ATOM 660 N N . ILE A 1 93 ? -14.229 0.219 14.337 1.00 89.25 93 ILE A N 1
ATOM 661 C CA . ILE A 1 93 ? -14.222 0.813 12.999 1.00 89.25 93 ILE A CA 1
ATOM 662 C C . ILE A 1 93 ? -14.564 -0.215 11.920 1.00 89.25 93 ILE A C 1
ATOM 664 O O . ILE A 1 93 ? -14.353 -1.413 12.109 1.00 89.25 93 ILE A O 1
ATOM 668 N N . GLN A 1 94 ? -15.091 0.283 10.801 1.00 79.31 94 GLN A N 1
ATOM 669 C CA . GLN A 1 94 ? -15.389 -0.447 9.574 1.00 79.31 94 GLN A CA 1
ATOM 670 C C . GLN A 1 94 ? -14.683 0.201 8.374 1.00 79.31 94 GLN A C 1
ATOM 672 O O . GLN A 1 94 ? -14.613 1.460 8.316 1.00 79.31 94 GLN A O 1
#

InterPro domains:
  IPR045860 Snake toxin-like superfamily [SSF57302] (1-59)

Foldseek 3Di:
DKWKWKWKDFAHDTDIDTDDDDDDPVCCVQAQDWDWDDAPGMIMIMHMHDDDDPPPVDDDHDDDDDDPPDPPDKAQHFDDPDDPDDTDGPGIDD

Organism: Ichthyosaura alpestris (NCBI:txid54263)

pLDDT: mean 88.94, std 6.15, range [62.31, 95.88]